Protein AF-A0A2L0MXC2-F1 (afdb_monomer_lite)

Radius of gyration: 15.36 Å; chains: 1; bounding box: 35×41×36 Å

Foldseek 3Di:
DPPPPPDALVNVLVVLVVQDDVLDDDDADDWDPPPDPVGDRSRVSNVVVNVVVCVVVVHDDDDPCCSVCVVVVVD

Sequence (75 aa):
MKRLLRITAALAADRALAALVPGAILQLHVGAPDESPDHHCLDAEALPLIIDAVRARGYRILDLRELLDPARASG

Structure (mmCIF, N/CA/C/O backbone):
data_AF-A0A2L0MXC2-F1
#
_entry.id   AF-A0A2L0MXC2-F1
#
loop_
_atom_site.group_PDB
_atom_site.id
_atom_site.type_symbol
_atom_site.label_atom_id
_atom_site.label_alt_id
_atom_site.label_comp_id
_atom_site.label_asym_id
_atom_site.label_entity_id
_atom_site.label_seq_id
_atom_site.pdbx_PDB_ins_code
_atom_site.Cartn_x
_atom_site.Cartn_y
_atom_site.Cartn_z
_atom_site.occupancy
_atom_site.B_iso_or_equiv
_atom_site.auth_seq_id
_atom_site.auth_comp_id
_atom_site.auth_asym_id
_atom_site.auth_atom_id
_atom_site.pdbx_PDB_model_num
ATOM 1 N N . MET A 1 1 ? 16.828 -23.368 -15.139 1.00 39.88 1 MET A N 1
ATOM 2 C CA . MET A 1 1 ? 16.647 -22.038 -15.767 1.00 39.88 1 MET A CA 1
ATOM 3 C C . MET A 1 1 ? 15.632 -21.245 -14.947 1.00 39.88 1 MET A C 1
ATOM 5 O O . MET A 1 1 ? 14.449 -21.552 -15.018 1.00 39.88 1 MET A O 1
ATOM 9 N N . LYS A 1 2 ? 16.063 -20.291 -14.107 1.00 40.88 2 LYS A N 1
ATOM 10 C CA . LYS A 1 2 ? 15.126 -19.354 -13.461 1.00 40.88 2 LYS A CA 1
ATOM 11 C C . LYS A 1 2 ? 14.664 -18.375 -14.539 1.00 40.88 2 LYS A C 1
ATOM 13 O O . LYS A 1 2 ? 15.492 -17.704 -15.143 1.00 40.88 2 LYS A O 1
ATOM 18 N N . ARG A 1 3 ? 13.362 -18.338 -14.821 1.00 45.12 3 ARG A N 1
ATOM 19 C CA . ARG A 1 3 ? 12.759 -17.301 -15.665 1.00 45.12 3 ARG A CA 1
ATOM 20 C C . ARG A 1 3 ? 13.042 -15.951 -14.991 1.00 45.12 3 ARG A C 1
ATOM 22 O O . ARG A 1 3 ? 12.465 -15.680 -13.942 1.00 45.12 3 ARG A O 1
ATOM 29 N N . LEU A 1 4 ? 13.940 -15.136 -15.551 1.00 56.69 4 LEU A N 1
ATOM 30 C CA . LEU A 1 4 ? 14.037 -13.719 -15.199 1.00 56.69 4 LEU A CA 1
ATOM 31 C C . LEU A 1 4 ? 12.811 -13.021 -15.798 1.00 56.69 4 LEU A C 1
ATOM 33 O O . LEU A 1 4 ? 12.837 -12.534 -16.924 1.00 56.69 4 LEU A O 1
ATOM 37 N N . LEU A 1 5 ? 11.700 -13.025 -15.067 1.00 59.88 5 LEU A N 1
ATOM 38 C CA . LEU A 1 5 ? 10.645 -12.050 -15.313 1.00 59.88 5 LEU A CA 1
ATOM 39 C C . LEU A 1 5 ? 11.179 -10.713 -14.805 1.00 59.88 5 LEU A C 1
ATOM 41 O O . LEU A 1 5 ? 11.344 -10.532 -13.599 1.00 59.88 5 LEU A O 1
ATOM 45 N N . ARG A 1 6 ? 11.497 -9.807 -15.733 1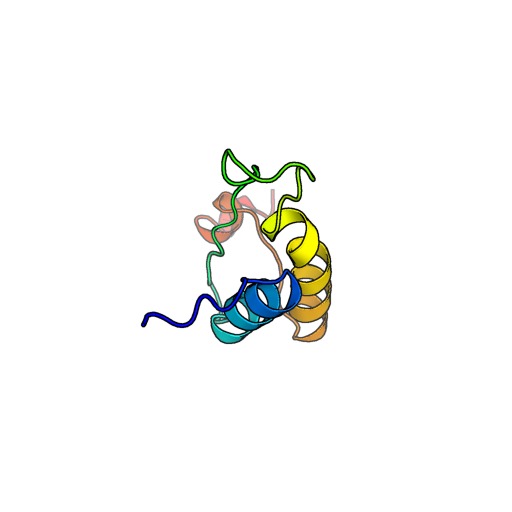.00 70.62 6 ARG A N 1
ATOM 46 C CA . ARG A 1 6 ? 11.823 -8.420 -15.403 1.00 70.62 6 ARG A CA 1
ATOM 47 C C . ARG A 1 6 ? 10.647 -7.846 -14.614 1.00 70.62 6 ARG A C 1
ATOM 49 O O . ARG A 1 6 ? 9.526 -7.838 -15.118 1.00 70.62 6 ARG A O 1
ATOM 56 N N . ILE A 1 7 ? 10.889 -7.427 -13.375 1.00 81.69 7 ILE A N 1
ATOM 57 C CA . ILE A 1 7 ? 9.872 -6.714 -12.602 1.00 81.69 7 ILE A CA 1
ATOM 58 C C . ILE A 1 7 ? 9.625 -5.380 -13.313 1.00 81.69 7 ILE A C 1
ATOM 60 O O . ILE A 1 7 ? 10.566 -4.734 -13.767 1.00 81.69 7 ILE A O 1
ATOM 64 N N . THR A 1 8 ? 8.357 -5.007 -13.462 1.00 89.62 8 THR A N 1
ATOM 65 C CA . THR A 1 8 ? 7.919 -3.727 -14.034 1.00 89.62 8 THR A CA 1
ATOM 66 C C . THR A 1 8 ? 7.239 -2.890 -12.954 1.00 89.62 8 THR A C 1
ATOM 68 O O . THR A 1 8 ? 6.763 -3.445 -11.962 1.00 89.62 8 THR A O 1
ATOM 71 N N . ALA A 1 9 ? 7.133 -1.575 -13.164 1.00 91.38 9 ALA A N 1
ATOM 72 C CA . ALA A 1 9 ? 6.374 -0.690 -12.278 1.00 91.38 9 ALA A CA 1
ATOM 73 C C . ALA A 1 9 ? 4.915 -1.157 -12.106 1.00 91.38 9 ALA A C 1
ATOM 75 O O . ALA A 1 9 ? 4.401 -1.192 -10.992 1.00 91.38 9 ALA A O 1
ATOM 76 N N . ALA A 1 10 ? 4.277 -1.62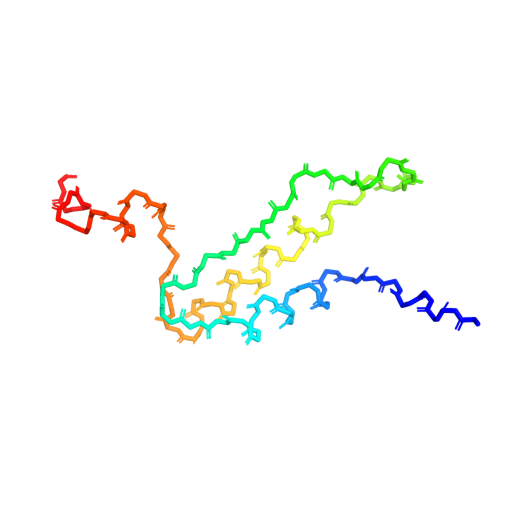1 -13.188 1.00 93.25 10 ALA A N 1
ATOM 77 C CA . ALA A 1 10 ? 2.930 -2.192 -13.140 1.00 93.25 10 ALA A CA 1
ATOM 78 C C . ALA A 1 10 ? 2.859 -3.446 -12.250 1.00 93.25 10 ALA A C 1
ATOM 80 O O . ALA A 1 10 ? 1.983 -3.545 -11.399 1.00 93.25 10 ALA A O 1
ATOM 81 N N . LEU A 1 11 ? 3.820 -4.370 -12.377 1.00 93.06 11 LEU A N 1
ATOM 82 C CA . LEU A 1 11 ? 3.860 -5.568 -11.535 1.00 93.06 11 LEU A CA 1
ATOM 83 C C . LEU A 1 11 ? 4.113 -5.230 -10.055 1.00 93.06 11 LEU A C 1
ATOM 85 O O . LEU A 1 11 ? 3.584 -5.908 -9.173 1.00 93.06 11 LEU A O 1
ATOM 89 N N . ALA A 1 12 ? 4.929 -4.214 -9.764 1.00 92.88 12 ALA A N 1
ATOM 90 C CA . ALA A 1 12 ? 5.120 -3.742 -8.393 1.00 92.88 12 ALA A CA 1
ATOM 91 C C . ALA A 1 12 ? 3.850 -3.095 -7.828 1.00 92.88 12 ALA A C 1
ATOM 93 O O . ALA A 1 12 ? 3.466 -3.417 -6.703 1.00 92.88 12 ALA A O 1
ATOM 94 N N . ALA A 1 13 ? 3.156 -2.272 -8.619 1.00 96.19 13 ALA A N 1
ATOM 95 C CA . ALA A 1 13 ? 1.865 -1.713 -8.237 1.00 96.19 13 ALA A CA 1
ATOM 96 C C . ALA A 1 13 ? 0.838 -2.824 -7.962 1.00 96.19 13 ALA A C 1
ATOM 98 O O . ALA A 1 13 ? 0.224 -2.827 -6.897 1.00 96.19 13 ALA A O 1
ATOM 99 N N . ASP A 1 14 ? 0.720 -3.824 -8.839 1.00 96.31 14 ASP A N 1
ATOM 100 C CA . ASP A 1 14 ? -0.187 -4.962 -8.643 1.00 96.31 14 ASP A CA 1
ATOM 101 C C . ASP A 1 14 ? 0.098 -5.707 -7.333 1.00 96.31 14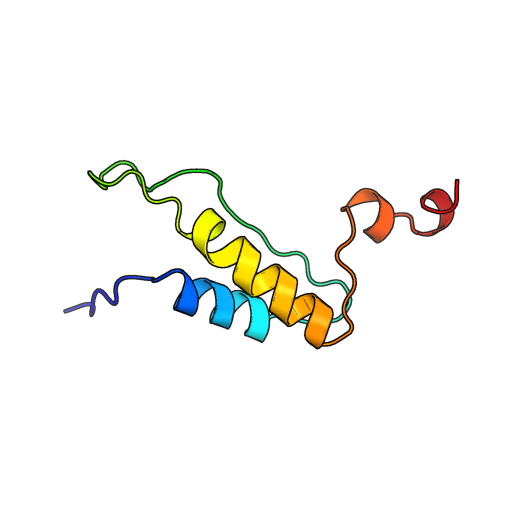 ASP A C 1
ATOM 103 O O . ASP A 1 14 ? -0.825 -6.038 -6.586 1.00 96.31 14 ASP A O 1
ATOM 107 N N . ARG A 1 15 ? 1.377 -5.932 -7.008 1.00 95.19 15 ARG A N 1
ATOM 108 C CA . ARG A 1 15 ? 1.784 -6.570 -5.746 1.00 95.19 15 ARG A CA 1
ATOM 109 C C . ARG A 1 15 ? 1.417 -5.729 -4.528 1.00 95.19 15 ARG A C 1
ATOM 111 O O . ARG A 1 15 ? 0.887 -6.279 -3.565 1.00 95.19 15 ARG A O 1
ATOM 118 N N . ALA A 1 16 ? 1.662 -4.421 -4.572 1.00 96.00 16 ALA A N 1
ATOM 119 C CA . ALA A 1 16 ? 1.278 -3.512 -3.495 1.00 96.00 16 ALA A CA 1
ATOM 120 C C . ALA A 1 16 ? -0.246 -3.505 -3.291 1.00 96.00 16 ALA A C 1
ATOM 122 O O . ALA A 1 16 ? -0.732 -3.620 -2.167 1.00 96.00 16 ALA A O 1
ATOM 123 N N . LEU A 1 17 ? -1.007 -3.447 -4.386 1.00 97.06 17 LEU A N 1
ATOM 124 C CA . LEU A 1 17 ? -2.467 -3.427 -4.367 1.00 97.06 17 LEU A CA 1
ATOM 125 C C . LEU A 1 17 ? -3.091 -4.753 -3.922 1.00 97.06 17 LEU A C 1
ATOM 127 O O . LEU A 1 17 ? -4.183 -4.737 -3.350 1.00 97.06 17 LEU A O 1
ATOM 131 N N . ALA A 1 18 ? -2.433 -5.883 -4.183 1.00 97.12 18 ALA A N 1
ATOM 132 C CA . ALA A 1 18 ? -2.856 -7.198 -3.705 1.00 97.12 18 ALA A CA 1
ATOM 133 C C . ALA A 1 18 ? -2.627 -7.381 -2.195 1.00 97.12 18 ALA A C 1
ATOM 135 O O . ALA A 1 18 ? -3.307 -8.189 -1.568 1.00 97.12 18 ALA A O 1
ATOM 136 N N . ALA A 1 19 ? -1.694 -6.627 -1.609 1.00 96.25 19 ALA A N 1
ATOM 137 C CA . ALA A 1 19 ? -1.377 -6.667 -0.184 1.00 96.25 19 ALA A CA 1
ATOM 138 C C . ALA A 1 19 ? -2.224 -5.700 0.667 1.00 96.25 19 ALA A C 1
ATOM 140 O O . ALA A 1 19 ? -2.051 -5.649 1.886 1.00 96.25 19 ALA A O 1
ATOM 141 N N . LEU A 1 20 ? -3.123 -4.916 0.055 1.00 96.19 20 LEU A N 1
ATOM 142 C CA . LEU A 1 20 ? -3.911 -3.922 0.782 1.00 96.19 20 LEU A CA 1
ATOM 143 C C . LEU A 1 20 ? -4.891 -4.568 1.764 1.00 96.19 20 LEU A C 1
ATOM 145 O O . LEU A 1 20 ? -5.822 -5.278 1.390 1.00 96.19 20 LEU A O 1
ATOM 149 N N . VAL A 1 21 ? -4.717 -4.202 3.027 1.00 96.00 21 VAL A N 1
ATOM 150 C CA . VAL A 1 21 ? -5.651 -4.393 4.136 1.00 96.00 21 VAL A CA 1
ATOM 151 C C . VAL A 1 21 ? -5.659 -3.109 4.975 1.00 96.00 21 VAL A C 1
ATOM 153 O O . VAL A 1 21 ? -4.706 -2.326 4.890 1.00 96.00 21 VAL A O 1
ATOM 156 N N . PRO A 1 22 ? -6.703 -2.832 5.779 1.00 95.56 22 PRO A N 1
ATOM 157 C CA . PRO A 1 22 ? -6.657 -1.720 6.725 1.00 95.56 22 PRO A CA 1
ATOM 158 C C . PRO A 1 22 ? -5.410 -1.805 7.619 1.00 95.56 22 PRO A C 1
ATOM 160 O O . PRO A 1 22 ? -5.149 -2.844 8.219 1.00 95.56 22 PRO A O 1
ATOM 163 N N . GLY A 1 23 ? -4.629 -0.723 7.679 1.00 94.50 23 GLY A N 1
ATOM 164 C CA . GLY A 1 23 ? -3.374 -0.669 8.440 1.00 94.50 23 GLY A CA 1
ATOM 165 C C . GLY A 1 23 ? -2.142 -1.254 7.735 1.00 94.50 23 GLY A C 1
ATOM 166 O O . GLY A 1 23 ? -1.094 -1.360 8.368 1.00 94.50 23 GLY A O 1
ATOM 167 N N . ALA A 1 24 ? -2.227 -1.627 6.451 1.00 96.19 24 ALA A N 1
ATOM 168 C CA . ALA A 1 24 ? -1.062 -2.077 5.689 1.00 96.19 24 ALA A CA 1
ATOM 169 C C . ALA A 1 24 ? 0.031 -0.993 5.621 1.00 96.19 24 ALA A C 1
ATOM 171 O O . ALA A 1 24 ? -0.250 0.174 5.344 1.00 96.19 24 ALA A O 1
ATOM 172 N N . ILE A 1 25 ? 1.287 -1.402 5.814 1.00 95.75 25 ILE A N 1
ATOM 173 C CA . ILE A 1 25 ? 2.472 -0.558 5.635 1.00 95.75 25 ILE A CA 1
ATOM 174 C C . ILE A 1 25 ? 3.201 -1.049 4.387 1.00 95.75 25 ILE A C 1
ATOM 176 O O . ILE A 1 25 ? 3.633 -2.200 4.327 1.00 95.75 25 ILE A O 1
ATOM 180 N N . LEU A 1 26 ? 3.330 -0.180 3.386 1.00 93.94 26 LEU A N 1
ATOM 181 C CA . LEU A 1 26 ? 4.042 -0.483 2.148 1.00 93.94 26 LEU A CA 1
ATOM 182 C C . LEU A 1 26 ? 5.485 0.017 2.249 1.00 93.94 26 LEU A C 1
ATOM 184 O O . LEU A 1 26 ? 5.721 1.201 2.481 1.00 93.94 26 LEU A O 1
ATOM 188 N N . GLN A 1 27 ? 6.444 -0.886 2.056 1.00 92.88 27 GLN A N 1
ATOM 189 C CA . GLN A 1 27 ? 7.858 -0.540 1.947 1.00 92.88 27 GLN A CA 1
ATOM 190 C C . GLN A 1 27 ? 8.219 -0.336 0.475 1.00 92.88 27 GLN A C 1
ATOM 192 O O . GLN A 1 27 ? 7.999 -1.227 -0.343 1.00 92.88 27 GLN A O 1
ATOM 197 N N . LEU A 1 28 ? 8.795 0.822 0.163 1.00 91.31 28 LEU A N 1
ATOM 198 C CA . LEU A 1 28 ? 9.298 1.192 -1.158 1.00 91.31 28 LEU A CA 1
ATOM 199 C C . LEU A 1 28 ? 10.756 1.646 -1.026 1.00 91.31 28 LEU A C 1
ATOM 201 O O . LEU A 1 28 ? 11.149 2.165 0.024 1.00 91.31 28 LEU A O 1
ATOM 205 N N . HIS A 1 29 ? 11.548 1.465 -2.076 1.00 87.94 29 HIS A N 1
ATOM 206 C CA . HIS A 1 29 ? 12.954 1.853 -2.120 1.00 87.94 29 HIS A CA 1
ATOM 207 C C . HIS A 1 29 ? 13.155 3.075 -3.012 1.00 87.94 29 HIS A C 1
ATOM 209 O O . HIS A 1 29 ? 12.621 3.169 -4.114 1.00 87.94 29 HIS A O 1
ATOM 215 N N . VAL A 1 30 ? 13.979 4.008 -2.539 1.00 83.44 30 VAL A N 1
ATOM 216 C CA . VAL A 1 30 ? 14.522 5.080 -3.373 1.00 83.44 30 VAL A CA 1
ATOM 217 C C . VAL A 1 30 ? 15.882 4.614 -3.877 1.00 83.44 30 VAL A C 1
ATOM 219 O O . VAL A 1 30 ? 16.819 4.491 -3.092 1.00 83.44 30 VAL A O 1
ATOM 222 N N . GLY A 1 31 ? 15.973 4.334 -5.174 1.00 74.06 31 GLY A N 1
ATOM 223 C CA . GLY A 1 31 ? 17.201 3.894 -5.833 1.00 74.06 31 GLY A CA 1
ATOM 224 C C . GLY A 1 31 ? 16.926 2.893 -6.951 1.00 74.06 31 GLY A C 1
ATOM 225 O O . GLY A 1 31 ? 15.927 2.175 -6.930 1.00 74.06 31 GLY A O 1
ATOM 226 N N . ALA A 1 32 ? 17.815 2.855 -7.939 1.00 67.94 32 ALA A N 1
ATOM 227 C CA . ALA A 1 32 ? 17.871 1.770 -8.909 1.00 67.94 32 ALA A CA 1
ATOM 228 C C . ALA A 1 32 ? 18.847 0.700 -8.388 1.00 67.94 32 ALA A C 1
ATOM 230 O O . ALA A 1 32 ? 19.791 1.053 -7.681 1.00 67.94 32 ALA A O 1
ATOM 231 N N . PRO A 1 33 ? 18.668 -0.589 -8.718 1.00 67.12 33 PRO A N 1
ATOM 232 C CA . PRO A 1 33 ? 19.754 -1.548 -8.551 1.00 67.12 33 PRO A CA 1
ATOM 233 C C . PRO A 1 33 ? 20.989 -1.060 -9.330 1.00 67.12 33 PRO A C 1
ATOM 235 O O . PRO A 1 33 ? 20.853 -0.609 -10.475 1.00 67.12 33 PRO A O 1
ATOM 238 N N . ASP A 1 34 ? 22.158 -1.131 -8.684 1.00 57.31 34 ASP A N 1
ATOM 239 C CA . ASP A 1 34 ? 23.469 -0.640 -9.142 1.00 57.31 34 ASP A CA 1
ATOM 240 C C . ASP A 1 34 ? 23.983 -1.415 -10.367 1.00 57.31 34 ASP A C 1
ATOM 242 O O . ASP A 1 34 ? 24.954 -2.152 -10.299 1.00 57.31 34 ASP A O 1
ATOM 246 N N . GLU A 1 35 ? 23.298 -1.297 -11.502 1.00 57.06 35 GLU A N 1
ATOM 247 C CA . GLU A 1 35 ? 23.719 -1.847 -12.801 1.00 57.06 35 GLU A CA 1
ATOM 248 C C . GLU A 1 35 ? 22.779 -1.479 -13.964 1.00 57.06 35 GLU A C 1
ATOM 250 O O . GLU A 1 35 ? 23.064 -1.820 -15.114 1.00 57.06 35 GLU A O 1
ATOM 255 N N . SER A 1 36 ? 21.670 -0.764 -13.720 1.00 58.03 36 SER A N 1
ATOM 256 C CA . SER A 1 36 ? 20.796 -0.315 -14.810 1.00 58.03 36 SER A CA 1
ATOM 257 C C . SER A 1 36 ? 21.330 0.978 -15.447 1.00 58.03 36 SER A C 1
ATOM 259 O O . SER A 1 36 ? 21.367 2.005 -14.763 1.00 58.03 36 SER A O 1
ATOM 261 N N . PRO A 1 37 ? 21.694 0.985 -16.747 1.00 60.31 37 PRO A N 1
ATOM 262 C CA . PRO A 1 37 ? 22.188 2.187 -17.433 1.00 60.31 37 PRO A CA 1
ATOM 263 C C . PRO A 1 37 ? 21.162 3.331 -17.438 1.00 60.31 37 PRO A C 1
ATOM 265 O O . PRO A 1 37 ? 21.524 4.503 -17.533 1.00 60.31 37 PRO A O 1
ATOM 268 N N . ASP A 1 38 ? 19.888 2.993 -17.255 1.00 64.00 38 ASP A N 1
ATOM 269 C CA . ASP A 1 38 ? 18.766 3.902 -17.436 1.00 64.00 38 ASP A CA 1
ATOM 270 C C . ASP A 1 38 ? 18.289 4.572 -16.126 1.00 64.00 38 ASP A C 1
ATOM 272 O O . ASP A 1 38 ? 17.298 5.294 -16.140 1.00 64.00 38 ASP A O 1
ATOM 276 N N . HIS A 1 39 ? 18.966 4.355 -14.983 1.00 61.47 39 HIS A N 1
ATOM 277 C CA . HIS A 1 39 ? 18.651 4.986 -13.679 1.00 61.47 39 HIS A CA 1
ATOM 278 C C . HIS A 1 39 ? 17.161 4.916 -13.260 1.00 61.47 39 HIS A C 1
ATOM 280 O O . HIS A 1 39 ? 16.663 5.762 -12.516 1.00 61.47 39 HIS A O 1
ATOM 286 N N . HIS A 1 40 ? 16.432 3.898 -13.721 1.00 74.00 40 HIS A N 1
ATOM 287 C CA . HIS A 1 40 ? 15.016 3.729 -13.409 1.00 74.00 40 HIS A CA 1
ATOM 288 C C . HIS A 1 40 ? 14.817 3.262 -11.965 1.00 74.00 40 HIS A C 1
ATOM 290 O O . HIS A 1 40 ? 15.220 2.159 -11.585 1.00 74.00 40 HIS A O 1
ATOM 296 N N . CYS A 1 41 ? 14.145 4.091 -11.168 1.00 85.25 41 CYS A N 1
ATOM 297 C CA . CYS A 1 41 ? 13.654 3.712 -9.850 1.00 85.25 41 CYS A CA 1
ATOM 298 C C . CYS A 1 41 ? 12.245 3.126 -10.002 1.00 85.25 41 CYS A C 1
ATOM 300 O O . CYS A 1 41 ? 11.258 3.853 -10.116 1.00 85.25 41 CYS A O 1
ATOM 302 N N . LEU A 1 42 ? 12.163 1.796 -10.017 1.00 88.50 42 LEU A N 1
ATOM 303 C CA . LEU A 1 42 ? 10.924 1.064 -10.285 1.00 88.50 42 LEU A CA 1
ATOM 304 C C . LEU A 1 42 ? 9.792 1.437 -9.318 1.00 88.50 42 LEU A C 1
ATOM 306 O O . LEU A 1 42 ? 8.649 1.619 -9.736 1.00 88.50 42 LEU A O 1
ATOM 310 N N . ASP A 1 43 ? 10.117 1.588 -8.036 1.00 90.62 43 ASP A N 1
ATOM 311 C CA . ASP A 1 43 ? 9.141 1.946 -7.009 1.00 90.62 43 ASP A CA 1
ATOM 312 C C . ASP A 1 43 ? 8.657 3.395 -7.169 1.00 90.62 43 ASP A C 1
ATOM 314 O O . ASP A 1 43 ? 7.485 3.681 -6.925 1.00 90.62 43 ASP A O 1
ATOM 318 N N . ALA A 1 44 ? 9.518 4.302 -7.647 1.00 91.44 44 ALA A N 1
ATOM 319 C CA . ALA A 1 44 ? 9.118 5.675 -7.949 1.00 91.44 44 ALA A CA 1
ATOM 320 C C . ALA A 1 44 ? 8.141 5.738 -9.132 1.00 91.44 44 ALA A C 1
ATOM 322 O O . ALA A 1 44 ? 7.196 6.522 -9.103 1.00 91.44 44 ALA A O 1
ATOM 323 N N . GLU A 1 45 ? 8.325 4.887 -10.143 1.00 92.38 45 GLU A N 1
ATOM 324 C CA . GLU A 1 45 ? 7.396 4.771 -11.274 1.00 92.38 45 GLU A CA 1
ATOM 325 C C . GLU A 1 45 ? 6.064 4.119 -10.879 1.00 92.38 45 GLU A C 1
ATOM 327 O O . GLU A 1 45 ? 5.013 4.475 -11.413 1.00 92.38 45 GLU A O 1
ATOM 332 N N . ALA A 1 46 ? 6.083 3.175 -9.934 1.00 94.50 46 ALA A N 1
ATOM 333 C CA . ALA A 1 46 ? 4.880 2.513 -9.436 1.00 94.50 46 ALA A CA 1
ATOM 334 C C . ALA A 1 46 ? 4.059 3.401 -8.482 1.00 94.50 46 ALA A C 1
ATOM 336 O O . ALA A 1 46 ? 2.837 3.257 -8.406 1.00 94.50 46 ALA A O 1
ATOM 337 N N . LEU A 1 47 ? 4.707 4.317 -7.755 1.00 96.00 47 LEU A N 1
ATOM 338 C CA . LEU A 1 47 ? 4.085 5.099 -6.685 1.00 96.00 47 LEU A CA 1
ATOM 339 C C . LEU A 1 47 ? 2.837 5.897 -7.127 1.00 96.00 47 LEU A C 1
ATOM 341 O O . LEU A 1 47 ? 1.828 5.800 -6.424 1.00 96.00 47 LEU A O 1
ATOM 345 N N . PRO A 1 48 ? 2.821 6.622 -8.265 1.00 97.19 48 PRO A N 1
ATOM 346 C CA . PRO A 1 48 ? 1.609 7.298 -8.734 1.00 97.19 48 PRO A CA 1
ATOM 347 C C . PRO A 1 48 ? 0.430 6.335 -8.947 1.00 97.19 48 PRO A C 1
ATOM 349 O O . PRO A 1 48 ? -0.674 6.604 -8.479 1.00 97.19 48 PRO A O 1
ATOM 352 N N . LEU A 1 49 ? 0.681 5.170 -9.561 1.00 97.25 49 LEU A N 1
ATOM 353 C CA . LEU A 1 49 ? -0.343 4.146 -9.811 1.00 97.25 49 LEU A CA 1
ATOM 354 C C . LEU A 1 49 ? -0.918 3.591 -8.502 1.00 97.25 49 LEU A C 1
ATOM 356 O O . LEU A 1 49 ? -2.128 3.386 -8.381 1.00 97.25 49 LEU A O 1
ATOM 360 N N . ILE A 1 50 ? -0.051 3.365 -7.509 1.00 97.62 50 ILE A N 1
ATOM 361 C CA . ILE A 1 50 ? -0.448 2.897 -6.178 1.00 97.62 50 ILE A CA 1
ATOM 362 C C . ILE A 1 50 ? -1.329 3.945 -5.491 1.00 97.62 50 ILE A C 1
ATOM 364 O O . ILE A 1 50 ? -2.389 3.591 -4.979 1.00 97.62 50 ILE A O 1
ATOM 368 N N . ILE A 1 51 ? -0.929 5.222 -5.497 1.00 97.94 51 ILE A N 1
ATOM 369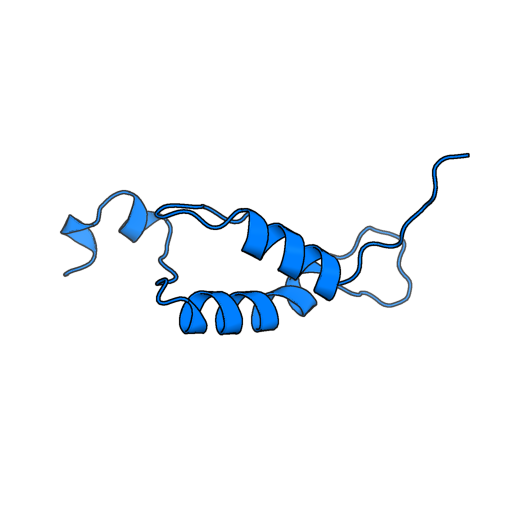 C CA . ILE A 1 51 ? -1.680 6.308 -4.847 1.00 97.94 51 ILE A CA 1
ATOM 370 C C . ILE A 1 51 ? -3.087 6.431 -5.437 1.00 97.94 51 ILE A C 1
ATOM 372 O O . ILE A 1 51 ? -4.063 6.481 -4.680 1.00 97.94 51 ILE A O 1
ATOM 376 N N . ASP A 1 52 ? -3.198 6.453 -6.765 1.00 98.19 52 ASP A N 1
ATOM 377 C CA . ASP A 1 52 ? -4.483 6.601 -7.449 1.00 98.19 52 ASP A CA 1
ATOM 378 C C . ASP A 1 52 ? -5.415 5.425 -7.135 1.00 98.19 52 ASP A C 1
ATOM 380 O O . ASP A 1 52 ? -6.566 5.624 -6.737 1.00 98.19 52 ASP A O 1
ATOM 384 N N . ALA A 1 53 ? -4.909 4.192 -7.220 1.00 97.50 53 ALA A N 1
ATOM 385 C CA . ALA A 1 53 ? -5.699 2.996 -6.942 1.00 97.50 53 ALA A CA 1
ATOM 386 C C . ALA A 1 53 ? -6.083 2.848 -5.456 1.00 97.50 53 ALA A C 1
ATOM 388 O O . ALA A 1 53 ? -7.208 2.446 -5.155 1.00 97.50 53 ALA A O 1
ATOM 389 N N . VAL A 1 54 ? -5.192 3.192 -4.520 1.00 97.12 54 VAL A N 1
ATOM 390 C CA . VAL A 1 54 ? -5.478 3.220 -3.071 1.00 97.12 54 VAL A CA 1
ATOM 391 C C . VAL A 1 54 ? -6.628 4.185 -2.778 1.00 97.12 54 VAL A C 1
ATOM 393 O O . VAL A 1 54 ? -7.601 3.802 -2.123 1.00 97.12 54 VAL A O 1
ATOM 396 N N . ARG A 1 55 ? -6.564 5.408 -3.322 1.00 97.25 55 ARG A N 1
ATOM 397 C CA . ARG A 1 55 ? -7.618 6.422 -3.160 1.00 97.25 55 ARG A CA 1
ATOM 398 C C . ARG A 1 55 ? -8.934 5.988 -3.800 1.00 97.25 55 ARG A C 1
ATOM 400 O O . ARG A 1 55 ? -9.977 6.100 -3.162 1.00 97.25 55 ARG A O 1
ATOM 407 N N . ALA A 1 56 ? -8.895 5.438 -5.015 1.00 98.00 56 ALA A N 1
ATOM 408 C CA . ALA A 1 56 ? -10.085 4.935 -5.708 1.00 98.00 56 ALA A CA 1
ATOM 409 C C . ALA A 1 56 ? -10.788 3.796 -4.943 1.00 98.00 56 ALA A C 1
ATOM 411 O O . ALA A 1 56 ? -12.004 3.644 -5.039 1.00 98.00 56 ALA A O 1
ATOM 412 N N . ARG A 1 57 ? -10.040 3.017 -4.151 1.00 96.75 57 ARG A N 1
ATOM 413 C CA . ARG A 1 57 ? -10.568 1.963 -3.267 1.00 96.75 57 ARG A CA 1
ATOM 414 C C . ARG A 1 57 ? -11.049 2.481 -1.901 1.00 96.75 57 ARG A C 1
ATOM 416 O O . ARG A 1 57 ? -11.461 1.676 -1.072 1.00 96.75 57 ARG A O 1
ATOM 423 N N . GLY A 1 58 ? -10.999 3.792 -1.652 1.00 96.88 58 GLY A N 1
ATOM 424 C CA . GLY A 1 58 ? -11.465 4.412 -0.407 1.00 96.88 58 GLY A CA 1
ATOM 425 C C . GLY A 1 58 ? -10.469 4.355 0.757 1.00 96.88 58 GLY A C 1
ATOM 426 O O . GLY A 1 58 ? -10.834 4.681 1.886 1.00 96.88 58 GLY A O 1
ATOM 427 N N . TYR A 1 59 ? -9.216 3.964 0.511 1.00 96.94 59 TYR A N 1
ATOM 428 C CA . TYR A 1 59 ? -8.172 4.000 1.533 1.00 96.94 59 TYR A CA 1
ATOM 429 C C . TYR A 1 59 ? -7.601 5.411 1.698 1.00 96.94 59 TYR A C 1
ATOM 431 O O . TYR A 1 59 ? -7.517 6.201 0.754 1.00 96.94 59 TYR A O 1
ATOM 439 N N . ARG A 1 60 ? -7.134 5.697 2.915 1.00 95.56 60 ARG A N 1
ATOM 440 C CA . ARG A 1 60 ? -6.312 6.867 3.226 1.00 95.56 60 ARG A CA 1
ATOM 441 C C . ARG A 1 60 ? -4.842 6.461 3.288 1.00 95.56 60 ARG A C 1
ATOM 443 O O . ARG A 1 60 ? -4.519 5.389 3.789 1.00 95.56 60 ARG A O 1
ATOM 450 N N . ILE A 1 61 ? -3.968 7.344 2.817 1.00 95.62 61 ILE A N 1
ATOM 451 C CA . ILE A 1 61 ? -2.520 7.235 3.011 1.00 95.62 61 ILE A CA 1
ATOM 452 C C . ILE A 1 61 ? -2.173 8.115 4.202 1.00 95.62 61 ILE A C 1
ATOM 454 O O . ILE A 1 61 ? -2.490 9.304 4.187 1.00 95.62 61 ILE A O 1
ATOM 458 N N . LEU A 1 62 ? -1.572 7.513 5.221 1.00 94.62 62 LEU A N 1
ATOM 459 C CA . LEU A 1 62 ? -1.213 8.165 6.477 1.00 94.62 62 LEU A CA 1
ATOM 460 C C . LEU A 1 62 ? 0.302 8.136 6.639 1.00 94.62 62 LEU A C 1
ATOM 462 O O . LEU A 1 62 ? 0.973 7.256 6.089 1.00 94.62 62 LEU A O 1
ATOM 466 N N . ASP A 1 63 ? 0.836 9.063 7.426 1.00 92.19 63 ASP A N 1
ATOM 467 C CA . ASP A 1 63 ? 2.183 8.881 7.948 1.00 92.19 63 ASP A CA 1
ATOM 468 C C . ASP A 1 63 ? 2.190 7.816 9.066 1.00 92.19 63 ASP A C 1
ATOM 470 O O . ASP A 1 63 ? 1.158 7.467 9.646 1.00 92.19 63 ASP A O 1
ATOM 474 N N . LEU A 1 64 ? 3.369 7.263 9.367 1.00 93.31 64 LEU A N 1
ATOM 475 C CA . LEU A 1 64 ? 3.489 6.214 10.383 1.00 93.31 64 LEU A CA 1
ATOM 476 C C . LEU A 1 64 ? 3.149 6.719 11.798 1.00 93.31 64 LEU A C 1
ATOM 478 O O . LEU A 1 64 ? 2.730 5.927 12.637 1.00 93.3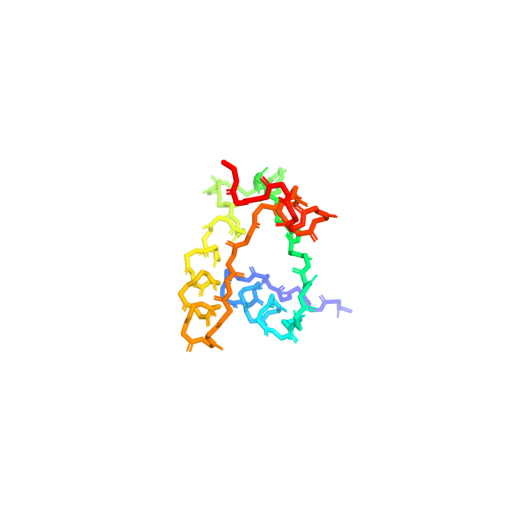1 64 LEU A O 1
ATOM 482 N N . ARG A 1 65 ? 3.303 8.019 12.081 1.00 92.31 65 ARG A N 1
ATOM 483 C CA . ARG A 1 65 ? 2.973 8.594 13.394 1.00 92.31 65 ARG A CA 1
ATOM 484 C C . ARG A 1 65 ? 1.464 8.638 13.591 1.00 92.31 65 ARG A C 1
ATOM 486 O O . ARG A 1 65 ? 1.003 8.218 14.642 1.00 92.31 65 ARG A O 1
ATOM 493 N N . GLU A 1 66 ? 0.711 9.066 12.584 1.00 92.56 66 GLU A N 1
ATOM 494 C CA . GLU A 1 66 ? -0.753 9.051 12.593 1.00 92.56 66 GLU A CA 1
ATOM 495 C C . GLU A 1 66 ? -1.300 7.621 12.697 1.00 92.56 66 GLU A C 1
ATOM 497 O O . GLU A 1 66 ? -2.265 7.387 13.422 1.00 92.56 66 GLU A O 1
ATOM 502 N N . LEU A 1 67 ? -0.665 6.647 12.033 1.00 90.50 67 LEU A N 1
ATOM 503 C CA . LEU A 1 67 ? -1.062 5.241 12.156 1.00 90.50 67 LEU A CA 1
ATOM 504 C C . LEU A 1 67 ? -0.858 4.694 13.582 1.00 90.50 67 LEU A C 1
ATOM 506 O O . LEU A 1 67 ? -1.689 3.925 14.062 1.00 90.50 67 LEU A O 1
ATOM 510 N N . LEU A 1 68 ? 0.246 5.059 14.242 1.00 91.50 68 LEU A N 1
ATOM 511 C CA . LEU A 1 68 ? 0.612 4.548 15.570 1.00 91.50 68 LEU A CA 1
ATOM 512 C C . LEU A 1 68 ? -0.011 5.342 16.729 1.00 91.50 68 LEU A C 1
ATOM 514 O O . LEU A 1 68 ? -0.188 4.786 17.812 1.00 91.50 68 LEU A O 1
ATOM 518 N N . ASP A 1 69 ? -0.346 6.614 16.514 1.00 90.25 69 ASP A N 1
ATOM 519 C CA . ASP A 1 69 ? -0.990 7.492 17.493 1.00 90.25 69 ASP A CA 1
ATOM 520 C C . ASP A 1 69 ? -2.083 8.360 16.831 1.00 90.25 69 ASP A C 1
ATOM 522 O O . ASP A 1 69 ? -1.880 9.552 16.559 1.00 90.25 69 ASP A O 1
ATOM 526 N N . PRO A 1 70 ? -3.278 7.788 16.587 1.00 80.25 70 PRO A N 1
ATOM 527 C CA . PRO A 1 70 ? -4.383 8.508 15.952 1.00 80.25 70 PRO A CA 1
ATOM 528 C C . PRO A 1 70 ? -4.884 9.702 16.777 1.00 80.25 70 PRO A C 1
ATOM 530 O O . PRO A 1 70 ? -5.441 10.650 16.225 1.00 80.25 70 PRO A O 1
ATOM 533 N N . ALA A 1 71 ? -4.685 9.676 18.100 1.00 77.88 71 ALA A N 1
ATOM 534 C CA . ALA A 1 71 ? -5.123 10.738 19.001 1.00 77.88 71 ALA A CA 1
ATOM 535 C C . ALA A 1 71 ? -4.272 12.010 18.856 1.00 77.88 71 ALA A C 1
ATOM 537 O O . ALA A 1 71 ? -4.778 13.112 19.074 1.00 77.88 71 ALA A O 1
ATOM 538 N N . ARG A 1 72 ? -3.005 11.882 18.438 1.00 67.12 72 ARG A N 1
ATOM 539 C CA . ARG A 1 72 ? -2.129 13.025 18.130 1.00 67.12 72 ARG A CA 1
ATOM 540 C C . 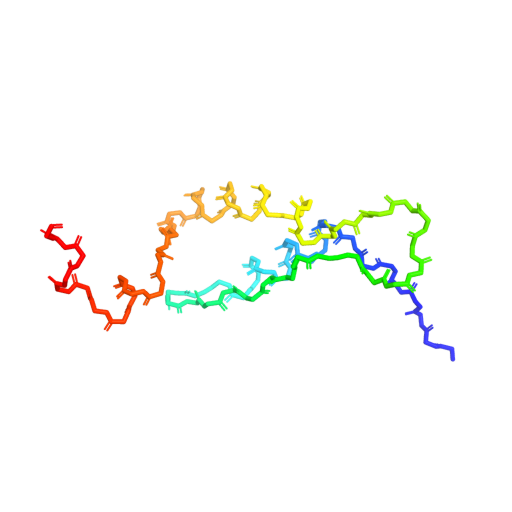ARG A 1 72 ? -2.338 13.638 16.748 1.00 67.12 72 ARG A C 1
ATOM 542 O O . ARG A 1 72 ? -1.921 14.772 16.545 1.00 67.12 72 ARG A O 1
ATOM 549 N N . ALA A 1 73 ? -2.963 12.930 15.811 1.00 62.44 73 ALA A N 1
ATOM 550 C CA . ALA A 1 73 ? -3.130 13.404 14.434 1.00 62.44 73 ALA A CA 1
ATOM 551 C C . ALA A 1 73 ? -4.216 14.487 14.264 1.00 62.44 73 ALA A C 1
ATOM 553 O O . ALA A 1 73 ? -4.339 15.071 13.193 1.00 62.44 73 ALA A O 1
ATOM 554 N N . SER A 1 74 ? -4.999 14.762 15.314 1.00 58.41 74 SER A N 1
ATOM 555 C CA . SER A 1 74 ? -6.056 15.790 15.327 1.00 58.41 74 SER A CA 1
ATOM 556 C C . SER A 1 74 ? -5.607 17.133 15.937 1.00 58.41 74 SER A C 1
ATOM 558 O O . SER A 1 74 ? -6.463 17.941 16.297 1.00 58.41 74 SER A O 1
ATOM 560 N N . GLY A 1 75 ? -4.295 17.338 16.116 1.00 52.41 75 GLY A N 1
ATOM 561 C CA . GLY A 1 75 ? -3.694 18.531 16.731 1.00 52.41 75 GLY A CA 1
ATOM 562 C C . GLY A 1 75 ? -3.093 19.505 15.730 1.00 52.41 75 GLY A C 1
ATOM 563 O O . GLY A 1 75 ? -2.440 19.031 14.775 1.00 52.41 75 GLY A O 1
#

Secondary structure (DSSP, 8-state):
--------HHHHHHHHHHT--TT------SS--TT-TT---HHHHHHHHHHHHHHHTTPPP--HHHHH-TTTTT-

pLDDT: mean 84.38, std 16.11, range [39.88, 98.19]